Protein AF-A0AAN0IVT9-F1 (afdb_monomer)

Secondary structure (DSSP, 8-state):
-EETTEE--THHHHHHHHHHHHS-SS-S-TT--HHHHS--TTGGG-HHHHHHHTSHHHHHHHHHH---HHHHHHHHH--

InterPro domains:
  IPR048366 Transposable element P transposase-like, GTP-binding insertion domain [PF21788] (3-66)

pLDDT: mean 79.33, std 17.07, range [33.72, 94.31]

Foldseek 3Di:
DDDPNHDDDCVLVVVLVVVQVPDPDDGLQPPSDPCLVVPDPVSVVPVVSVVSCVDPSVVVSSCVVVVDPPVVVVVVVPD

Organism: Amphimedon queenslandica (NCBI:txid400682)

Radius of gyration: 14.42 Å; Cα contacts (8 Å, |Δi|>4): 43; chains: 1; bounding b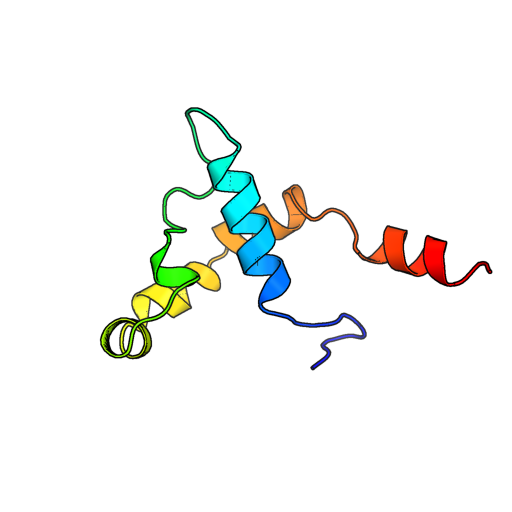ox: 35×31×37 Å

Solvent-accessible surface area (backbone atoms only — not comparable to full-atom values): 5025 Å² total; per-residue (Å²): 105,67,56,97,91,38,80,60,61,73,60,61,59,48,54,53,49,53,51,48,67,69,43,82,78,86,47,94,57,82,83,72,49,69,59,69,75,59,62,46,84,70,49,70,72,38,61,67,53,58,52,54,64,72,28,70,67,44,53,52,48,45,56,72,76,54,72,54,72,62,61,59,54,55,66,66,68,75,116

Sequence (79 aa):
MEFNGMPISWRFVKDLYQMTLKSEGLTSLPKLTYEHINLTGFSKMRVDLAAQVLSSTVSIGMKTFLPDEKQHKEEFTER

Mean predicted aligned error: 8.07 Å

Structure (mmCIF, N/CA/C/O backbone):
data_AF-A0AAN0IVT9-F1
#
_entry.id   AF-A0AAN0IVT9-F1
#
loop_
_atom_site.group_PDB
_atom_site.id
_atom_site.type_symbol
_atom_site.label_atom_id
_atom_site.label_alt_id
_atom_site.label_comp_id
_atom_site.label_asym_id
_atom_site.label_entity_id
_atom_site.label_seq_id
_atom_site.pdbx_PDB_ins_code
_atom_site.Cartn_x
_atom_site.Cartn_y
_atom_site.Cartn_z
_atom_site.occupancy
_atom_site.B_iso_or_equiv
_atom_site.auth_seq_id
_atom_site.auth_comp_id
_atom_site.auth_asym_id
_atom_site.auth_atom_id
_atom_site.pdbx_PDB_model_num
ATOM 1 N N . MET A 1 1 ? -17.160 11.316 -1.589 1.00 64.25 1 MET A N 1
ATOM 2 C CA . MET A 1 1 ? -17.762 9.982 -1.796 1.00 64.25 1 MET A CA 1
ATOM 3 C C . MET A 1 1 ? -17.883 9.335 -0.439 1.00 64.25 1 MET A C 1
ATOM 5 O O . MET A 1 1 ? -16.943 9.421 0.342 1.00 64.25 1 MET A O 1
ATOM 9 N N . GLU A 1 2 ? -19.035 8.748 -0.155 1.00 82.44 2 GLU A N 1
ATOM 10 C CA . GLU A 1 2 ? -19.352 8.158 1.142 1.00 82.44 2 GLU A CA 1
ATOM 11 C C . GLU A 1 2 ? -19.952 6.775 0.914 1.00 82.44 2 GLU A C 1
ATOM 13 O O . GLU A 1 2 ? -20.629 6.544 -0.088 1.00 82.44 2 GLU A O 1
ATOM 18 N N . PHE A 1 3 ? -19.683 5.856 1.829 1.00 82.19 3 PHE A N 1
ATOM 19 C CA . PHE A 1 3 ? -20.246 4.514 1.827 1.00 82.19 3 PHE A CA 1
ATOM 20 C C . PHE A 1 3 ? -20.672 4.174 3.243 1.00 82.19 3 PHE A C 1
ATOM 22 O O . PHE A 1 3 ? -19.875 4.268 4.175 1.00 82.19 3 PHE A O 1
ATOM 29 N N . ASN A 1 4 ? -21.946 3.821 3.412 1.00 84.25 4 ASN A N 1
ATOM 30 C CA . ASN A 1 4 ? -22.558 3.558 4.716 1.00 84.25 4 ASN A CA 1
ATOM 31 C C . ASN A 1 4 ? -22.324 4.690 5.741 1.00 84.25 4 ASN A C 1
ATOM 33 O O . ASN A 1 4 ? -22.034 4.427 6.905 1.00 84.25 4 ASN A O 1
ATOM 37 N N . GLY A 1 5 ? -22.394 5.953 5.297 1.00 82.75 5 GLY A N 1
ATOM 38 C CA . GLY A 1 5 ? -22.174 7.134 6.146 1.00 82.75 5 GLY A CA 1
ATOM 39 C C . GLY A 1 5 ? -20.711 7.396 6.532 1.00 82.75 5 GLY A C 1
ATOM 40 O O . GLY A 1 5 ? -20.425 8.335 7.275 1.00 82.75 5 GLY A O 1
ATOM 41 N N . MET A 1 6 ? -19.767 6.594 6.030 1.00 79.06 6 MET A N 1
ATOM 42 C CA . MET A 1 6 ? -18.334 6.794 6.235 1.00 79.06 6 MET A CA 1
ATOM 43 C C . MET A 1 6 ? -17.694 7.404 4.984 1.00 79.06 6 MET A C 1
ATOM 45 O O . MET A 1 6 ? -18.007 6.980 3.865 1.00 79.06 6 MET A O 1
ATOM 49 N N . PRO A 1 7 ? -16.793 8.389 5.133 1.00 82.69 7 PRO A N 1
ATOM 50 C CA . PRO A 1 7 ? -16.093 8.967 4.000 1.00 82.69 7 PRO A CA 1
ATOM 51 C C . PRO A 1 7 ? -15.170 7.914 3.384 1.00 82.69 7 PRO A C 1
ATOM 53 O O . PRO A 1 7 ? -14.476 7.189 4.088 1.00 82.69 7 PRO A O 1
ATOM 56 N N . ILE A 1 8 ? -15.136 7.844 2.054 1.00 83.25 8 ILE A N 1
ATOM 57 C CA . ILE A 1 8 ? -14.116 7.080 1.334 1.00 83.25 8 ILE A CA 1
ATOM 58 C C . ILE A 1 8 ? -13.128 8.074 0.743 1.00 83.25 8 ILE A C 1
ATOM 60 O O . ILE A 1 8 ? -13.502 8.968 -0.021 1.00 83.25 8 ILE A O 1
ATOM 64 N N . SER A 1 9 ? -11.852 7.903 1.076 1.00 87.25 9 SER A N 1
ATOM 65 C CA . SER A 1 9 ? -10.778 8.750 0.574 1.00 87.25 9 SER A CA 1
ATOM 66 C C . SER A 1 9 ? -9.483 7.969 0.395 1.00 87.25 9 SER A C 1
ATOM 68 O O . SER A 1 9 ? -9.159 7.080 1.176 1.00 87.25 9 SER A O 1
ATOM 70 N N . TRP A 1 10 ? -8.683 8.361 -0.599 1.00 87.88 10 TRP A N 1
ATOM 71 C CA . TRP A 1 10 ? -7.331 7.822 -0.781 1.00 87.88 10 TRP A CA 1
ATOM 72 C C . TRP A 1 10 ? -6.365 8.222 0.347 1.00 87.88 10 TRP A C 1
ATOM 74 O O . TRP A 1 10 ? -5.265 7.683 0.451 1.00 87.88 10 TRP A O 1
ATOM 84 N N . ARG A 1 11 ? -6.776 9.166 1.205 1.00 87.56 11 ARG A N 1
ATOM 85 C CA . ARG A 1 11 ? -6.035 9.563 2.410 1.00 87.56 11 ARG A CA 1
ATOM 86 C C . ARG A 1 11 ? -5.768 8.366 3.324 1.00 87.56 11 ARG A C 1
ATOM 88 O O . ARG A 1 11 ? -4.619 8.146 3.668 1.00 87.56 11 ARG A O 1
ATOM 95 N N . PHE A 1 12 ? -6.759 7.501 3.543 1.00 86.12 12 PHE A N 1
ATOM 96 C CA . PHE A 1 12 ? -6.603 6.312 4.390 1.00 86.12 12 PHE A CA 1
ATOM 97 C C . PHE A 1 12 ? -5.482 5.379 3.930 1.00 86.12 12 PHE A C 1
ATOM 99 O O . PHE A 1 12 ? -4.700 4.886 4.737 1.00 86.12 12 PHE A O 1
ATOM 106 N N . VAL A 1 13 ? -5.366 5.170 2.617 1.00 89.00 13 VAL A N 1
ATOM 107 C CA . VAL A 1 13 ? -4.313 4.324 2.038 1.00 89.00 13 VAL A CA 1
ATOM 108 C C . VAL A 1 13 ? -2.942 4.995 2.177 1.00 89.00 13 VAL A C 1
ATOM 110 O O . VAL A 1 13 ? -1.951 4.325 2.464 1.00 89.00 13 VAL A O 1
ATOM 113 N N . LYS A 1 14 ? -2.876 6.324 2.018 1.00 89.88 14 LYS A N 1
ATOM 114 C CA . LYS A 1 14 ? -1.648 7.105 2.243 1.00 89.88 14 LYS A CA 1
ATOM 115 C C . LYS A 1 14 ? -1.188 7.047 3.694 1.00 89.88 14 LYS A C 1
A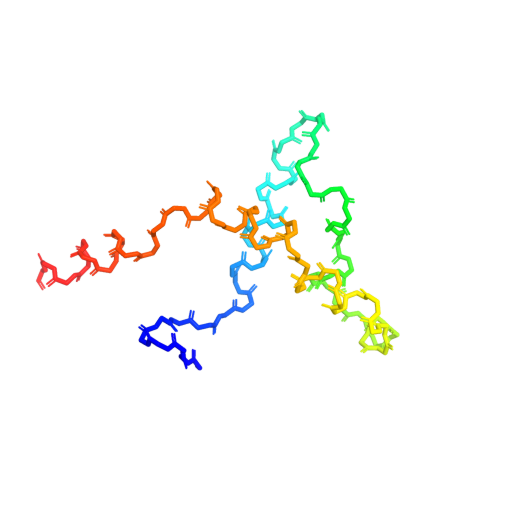TOM 117 O O . LYS A 1 14 ? 0.002 6.852 3.927 1.00 89.88 14 LYS A O 1
ATOM 122 N N . ASP A 1 15 ? -2.107 7.196 4.637 1.00 88.50 15 ASP A N 1
ATOM 123 C CA . ASP A 1 15 ? -1.803 7.196 6.068 1.00 88.50 15 ASP A CA 1
ATOM 124 C C . ASP A 1 15 ? -1.305 5.814 6.504 1.00 88.50 15 ASP A C 1
ATOM 126 O O . ASP A 1 15 ? -0.274 5.701 7.168 1.00 88.50 15 ASP A O 1
ATOM 130 N N . LEU A 1 16 ? -1.954 4.753 6.011 1.00 88.19 16 LEU A N 1
ATOM 131 C CA . LEU A 1 16 ? -1.508 3.377 6.209 1.00 88.19 16 LEU A CA 1
ATOM 132 C C . LEU A 1 16 ? -0.089 3.146 5.660 1.00 88.19 16 LEU A C 1
ATOM 134 O O . LEU A 1 16 ? 0.748 2.560 6.344 1.00 88.19 16 LEU A O 1
ATOM 138 N N . TYR A 1 17 ? 0.205 3.644 4.454 1.00 89.12 17 TYR A N 1
ATOM 139 C CA . TYR A 1 17 ? 1.540 3.545 3.859 1.00 89.12 17 TYR A CA 1
ATOM 140 C C . TYR A 1 17 ? 2.604 4.297 4.678 1.00 89.12 17 TYR A C 1
ATOM 142 O O . TYR A 1 17 ? 3.694 3.780 4.925 1.00 89.12 17 TYR A O 1
ATOM 150 N N . GLN A 1 18 ? 2.297 5.504 5.155 1.00 88.00 18 GLN A N 1
ATOM 151 C CA . GLN A 1 18 ? 3.218 6.253 6.013 1.00 88.00 18 GLN A CA 1
ATOM 152 C C . GLN A 1 18 ? 3.481 5.532 7.337 1.00 88.00 18 GLN A C 1
ATOM 154 O O . GLN A 1 18 ? 4.618 5.516 7.805 1.00 88.00 18 GLN A O 1
ATOM 159 N N . MET A 1 19 ? 2.464 4.898 7.922 1.00 84.44 19 MET A N 1
ATOM 160 C CA . MET A 1 19 ? 2.616 4.086 9.131 1.00 84.44 19 MET A CA 1
ATOM 161 C C . MET A 1 19 ? 3.591 2.925 8.897 1.00 84.44 19 MET A C 1
ATOM 163 O O . MET A 1 19 ? 4.493 2.702 9.702 1.00 84.44 19 MET A O 1
ATOM 167 N N . THR A 1 20 ? 3.472 2.236 7.757 1.00 83.88 20 THR A N 1
ATOM 168 C CA . THR A 1 20 ? 4.389 1.144 7.391 1.00 83.88 20 THR A CA 1
ATOM 169 C C . THR A 1 20 ? 5.819 1.591 7.110 1.00 83.88 20 THR A C 1
ATOM 171 O O . THR A 1 20 ? 6.727 0.775 7.221 1.00 83.88 20 THR A O 1
ATOM 174 N N . LEU A 1 21 ? 6.043 2.865 6.774 1.00 84.75 21 LEU A N 1
ATOM 175 C CA . LEU A 1 21 ? 7.392 3.429 6.659 1.00 84.75 21 LEU A CA 1
ATOM 176 C C . LEU A 1 21 ? 8.004 3.766 8.023 1.00 84.75 21 LEU A C 1
ATOM 178 O O . LEU A 1 21 ? 9.219 3.717 8.169 1.00 84.75 21 LEU A O 1
ATOM 182 N N . LYS A 1 22 ? 7.173 4.114 9.013 1.00 82.38 22 LYS A N 1
ATOM 183 C CA . LYS A 1 22 ? 7.620 4.402 10.384 1.00 82.38 22 LYS A CA 1
ATOM 184 C C . LYS A 1 22 ? 7.968 3.139 11.172 1.00 82.38 22 LYS A C 1
ATOM 186 O O . LYS A 1 22 ? 8.696 3.229 12.154 1.00 82.38 22 LYS A O 1
ATOM 191 N N . SER A 1 23 ? 7.444 1.977 10.781 1.00 75.00 23 SER A N 1
ATOM 19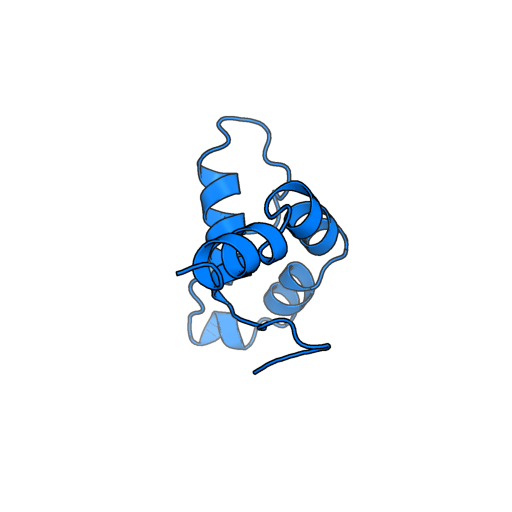2 C CA . SER A 1 23 ? 7.846 0.707 11.386 1.00 75.00 23 SER A CA 1
ATOM 193 C C . SER A 1 23 ? 9.243 0.320 10.895 1.00 75.00 23 SER A C 1
ATOM 195 O O . SER A 1 23 ? 9.391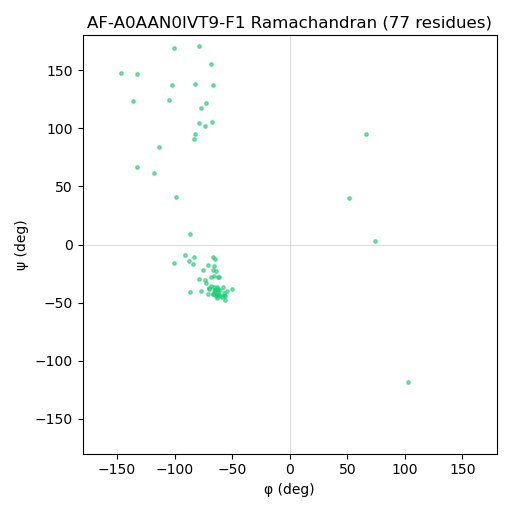 -0.166 9.774 1.00 75.00 23 SER A O 1
ATOM 197 N N . GLU A 1 24 ? 10.265 0.530 11.722 1.00 67.06 24 GLU A N 1
ATOM 198 C CA . GLU A 1 24 ? 11.619 0.049 11.438 1.00 67.06 24 GLU A CA 1
ATOM 199 C C . GLU A 1 24 ? 11.678 -1.481 11.612 1.00 67.06 24 GLU A C 1
ATOM 201 O O . GLU A 1 24 ? 11.352 -2.017 12.672 1.00 67.06 24 GLU A O 1
ATOM 206 N N . GLY A 1 25 ? 12.067 -2.204 10.553 1.00 74.44 25 GLY A N 1
ATOM 207 C CA . GLY A 1 25 ? 12.194 -3.667 10.556 1.00 74.44 25 GLY A CA 1
ATOM 208 C C . GLY A 1 25 ? 11.041 -4.402 9.860 1.00 74.44 25 GLY A C 1
ATOM 209 O O . GLY A 1 25 ? 10.862 -4.286 8.647 1.00 74.44 25 GLY A O 1
ATOM 210 N N . LEU A 1 26 ? 10.300 -5.234 10.603 1.00 75.56 26 LEU A N 1
ATOM 211 C CA . LEU A 1 26 ? 9.251 -6.101 10.053 1.00 75.56 26 LEU A CA 1
ATOM 212 C C . LEU A 1 26 ? 7.965 -5.302 9.788 1.00 75.56 26 LEU A C 1
ATOM 214 O O . LEU A 1 26 ? 7.215 -4.985 10.709 1.00 75.56 26 LEU A O 1
ATOM 218 N N . THR A 1 27 ? 7.687 -5.003 8.519 1.00 74.69 27 THR A N 1
ATOM 219 C CA . THR A 1 27 ? 6.448 -4.315 8.131 1.00 74.69 27 THR A CA 1
ATOM 220 C C . THR A 1 27 ? 5.272 -5.287 8.017 1.00 74.69 27 THR A C 1
ATOM 222 O O . THR A 1 27 ? 5.393 -6.382 7.467 1.00 74.69 27 THR A O 1
ATOM 225 N N . SER A 1 28 ? 4.100 -4.875 8.506 1.00 76.25 28 SER A N 1
ATOM 226 C CA . SER A 1 28 ? 2.865 -5.671 8.407 1.00 76.25 28 SER A CA 1
ATOM 227 C C . SER A 1 28 ? 2.311 -5.748 6.977 1.00 76.25 28 SER A C 1
ATOM 229 O O . SER A 1 28 ? 1.488 -6.613 6.681 1.00 76.25 28 SER A O 1
ATOM 231 N N . LEU A 1 29 ? 2.742 -4.851 6.080 1.00 85.94 29 LEU A N 1
ATOM 232 C CA . LEU A 1 29 ? 2.224 -4.734 4.712 1.00 85.94 29 LEU A CA 1
ATOM 233 C C . LEU A 1 29 ? 3.369 -4.640 3.687 1.00 85.94 29 LEU A C 1
ATOM 235 O O . LEU A 1 29 ? 3.508 -3.625 3.009 1.00 85.94 29 LEU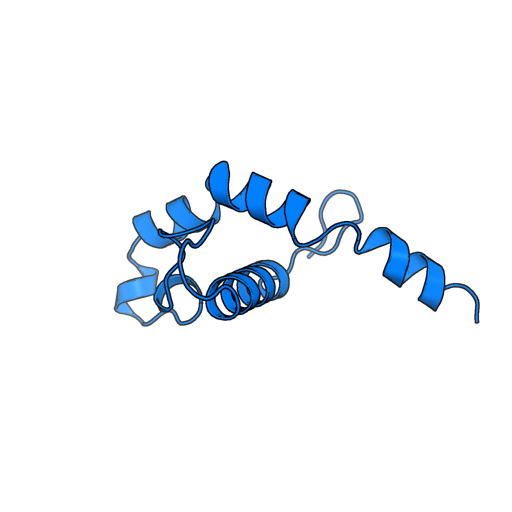 A O 1
ATOM 239 N N . PRO A 1 30 ? 4.175 -5.703 3.504 1.00 84.00 30 PRO A N 1
ATOM 240 C CA . PRO A 1 30 ? 5.375 -5.655 2.658 1.00 84.00 30 PRO A CA 1
ATOM 241 C C . PRO A 1 30 ? 5.078 -5.438 1.169 1.00 84.00 30 PRO A C 1
ATOM 243 O O . PRO A 1 30 ? 5.958 -5.046 0.410 1.00 84.00 30 PRO A O 1
ATOM 246 N N . LYS A 1 31 ? 3.839 -5.699 0.736 1.00 86.88 31 LYS A N 1
ATOM 247 C CA . LYS A 1 31 ? 3.402 -5.502 -0.652 1.00 86.88 31 LYS A CA 1
ATOM 248 C C . LYS A 1 31 ? 2.967 -4.065 -0.943 1.00 86.88 31 LYS A C 1
ATOM 250 O O . LYS A 1 31 ? 2.888 -3.693 -2.106 1.00 86.88 31 LYS A O 1
ATOM 255 N N . LEU A 1 32 ? 2.700 -3.250 0.081 1.00 89.12 32 LEU A N 1
ATOM 256 C CA . LEU A 1 32 ? 2.280 -1.866 -0.111 1.00 89.12 32 LEU A CA 1
ATOM 257 C C . LEU A 1 32 ? 3.509 -0.977 -0.337 1.00 89.12 32 LEU A C 1
ATOM 259 O O . LEU A 1 32 ? 4.167 -0.528 0.594 1.00 89.12 32 LEU A O 1
ATOM 263 N N . THR A 1 33 ? 3.828 -0.750 -1.605 1.00 89.25 33 THR A N 1
ATOM 264 C CA . THR A 1 33 ? 4.977 0.055 -2.047 1.00 89.25 33 THR A CA 1
ATOM 265 C C . THR A 1 33 ? 4.588 1.477 -2.461 1.00 89.25 33 THR A C 1
ATOM 267 O O . THR A 1 33 ? 3.416 1.783 -2.684 1.00 89.25 33 THR A O 1
ATOM 270 N N . TYR A 1 34 ? 5.594 2.333 -2.658 1.00 90.56 34 TYR A N 1
ATOM 271 C CA . TYR A 1 34 ? 5.447 3.712 -3.137 1.00 90.56 34 TYR A CA 1
ATOM 272 C C . TYR A 1 34 ? 4.580 3.855 -4.399 1.00 90.56 34 TYR A C 1
ATOM 274 O O . TYR A 1 34 ? 3.800 4.803 -4.497 1.00 90.56 34 TYR A O 1
ATOM 282 N N . GLU A 1 35 ? 4.678 2.914 -5.345 1.00 91.75 35 GLU A N 1
ATOM 283 C CA . GLU A 1 35 ? 3.928 2.959 -6.609 1.00 91.75 35 GLU A CA 1
ATOM 284 C C . GLU A 1 35 ? 2.414 2.871 -6.416 1.00 91.75 35 GLU A C 1
ATOM 286 O O . GLU A 1 35 ? 1.663 3.347 -7.264 1.00 91.75 35 GLU A O 1
ATOM 291 N N . HIS A 1 36 ? 1.956 2.314 -5.294 1.00 91.62 36 HIS A N 1
ATOM 292 C CA . HIS A 1 36 ? 0.538 2.306 -4.954 1.00 91.62 36 HIS A CA 1
ATOM 293 C C . HIS A 1 36 ? 0.042 3.718 -4.641 1.00 91.62 36 HIS A C 1
ATOM 295 O O . HIS A 1 36 ? -1.077 4.069 -4.989 1.00 91.62 36 HIS A O 1
ATOM 301 N N . ILE A 1 37 ? 0.874 4.556 -4.020 1.00 92.69 37 ILE A N 1
ATOM 302 C CA . ILE A 1 37 ? 0.502 5.925 -3.652 1.00 92.69 37 ILE A CA 1
ATOM 303 C C . ILE A 1 37 ? 0.752 6.906 -4.797 1.00 92.69 37 ILE A C 1
ATOM 305 O O . ILE A 1 37 ? -0.070 7.793 -5.039 1.00 92.69 37 ILE A O 1
ATOM 309 N N . ASN A 1 38 ? 1.877 6.749 -5.491 1.00 91.50 38 ASN A N 1
ATOM 310 C CA . ASN A 1 38 ? 2.340 7.655 -6.533 1.00 91.50 38 ASN A CA 1
ATOM 311 C C . ASN A 1 38 ? 2.307 6.944 -7.883 1.00 91.50 38 ASN A C 1
ATOM 313 O O . ASN A 1 38 ? 3.298 6.399 -8.366 1.00 91.50 38 ASN A O 1
ATOM 317 N N . LEU A 1 39 ? 1.118 6.954 -8.480 1.00 90.62 39 LEU A N 1
ATOM 318 C CA . LEU A 1 39 ? 0.850 6.292 -9.747 1.00 90.62 39 LEU A CA 1
ATOM 319 C C . LEU A 1 39 ? 1.413 7.102 -10.921 1.00 90.62 39 LEU A C 1
ATOM 321 O O . LEU A 1 39 ? 0.953 8.210 -11.208 1.00 90.62 39 LEU A O 1
ATOM 325 N N . THR A 1 40 ? 2.357 6.513 -11.653 1.00 92.69 40 THR A N 1
ATOM 326 C CA . THR A 1 40 ? 2.783 7.010 -12.971 1.00 92.69 40 THR A CA 1
ATOM 327 C C . THR A 1 40 ? 1.780 6.611 -14.062 1.00 92.69 40 THR A C 1
ATOM 329 O O . THR A 1 40 ? 0.875 5.808 -13.824 1.00 92.69 40 THR A O 1
ATOM 332 N N . GLY A 1 41 ? 1.932 7.139 -15.284 1.00 91.88 41 GLY A N 1
ATOM 333 C CA . GLY A 1 41 ? 1.089 6.745 -16.423 1.00 91.88 41 GLY A CA 1
ATOM 334 C C . GLY A 1 41 ? 1.088 5.231 -16.675 1.00 91.88 41 GLY A C 1
ATOM 335 O O . GLY A 1 41 ? 0.029 4.648 -16.883 1.00 91.88 41 GLY A O 1
ATOM 336 N N . PHE A 1 42 ? 2.251 4.588 -16.547 1.00 89.75 42 PHE A N 1
ATOM 337 C CA . PHE A 1 42 ? 2.385 3.135 -16.651 1.00 89.75 42 PHE A CA 1
ATOM 338 C C . PHE A 1 42 ? 1.774 2.413 -15.441 1.00 89.75 42 PHE A C 1
ATOM 340 O O . PHE A 1 42 ? 1.032 1.445 -15.599 1.00 89.75 42 PHE A O 1
ATOM 347 N N . SER A 1 43 ? 2.004 2.924 -14.226 1.00 90.06 43 SER A N 1
ATOM 348 C CA . SER A 1 43 ? 1.455 2.344 -12.991 1.00 90.06 43 SER A CA 1
ATOM 349 C C . SER A 1 43 ? -0.080 2.354 -12.962 1.00 90.06 43 SER A C 1
ATOM 351 O O . SER A 1 43 ? -0.679 1.480 -12.351 1.00 90.06 43 SER A O 1
ATOM 353 N N . LYS A 1 44 ? -0.749 3.290 -13.647 1.00 89.38 44 LYS A N 1
ATOM 354 C CA . LYS A 1 44 ? -2.222 3.295 -13.756 1.00 89.38 44 LYS A CA 1
ATOM 355 C C . LYS A 1 44 ? -2.779 2.108 -14.544 1.00 89.38 44 LYS A C 1
ATOM 357 O O . LYS A 1 44 ? -3.913 1.710 -14.309 1.00 89.38 44 LYS A O 1
ATOM 362 N N . MET A 1 45 ? -2.000 1.551 -15.472 1.00 94.31 45 MET A N 1
ATOM 363 C CA . MET A 1 45 ? -2.400 0.389 -16.274 1.00 94.31 45 MET A CA 1
ATOM 364 C C . MET A 1 45 ? -2.154 -0.941 -15.546 1.00 94.31 45 MET A C 1
ATOM 366 O O . MET A 1 45 ? -2.609 -1.993 -15.992 1.00 94.31 45 MET A O 1
ATOM 370 N N . ARG A 1 46 ? -1.435 -0.901 -14.421 1.00 93.88 46 ARG A N 1
ATOM 371 C CA . ARG A 1 46 ? -1.073 -2.059 -13.604 1.00 93.88 46 ARG A CA 1
ATOM 372 C C . ARG A 1 46 ? -2.212 -2.438 -12.658 1.00 93.88 46 ARG A C 1
ATOM 374 O O . ARG A 1 46 ? -2.319 -1.937 -11.540 1.00 93.88 46 ARG A O 1
ATOM 381 N N . VAL A 1 47 ? -3.083 -3.331 -13.126 1.00 92.75 47 VAL A N 1
ATOM 382 C CA . VAL A 1 47 ? -4.247 -3.833 -12.366 1.00 92.75 47 VAL A CA 1
ATOM 383 C C . VAL A 1 47 ? -3.823 -4.571 -11.091 1.00 92.75 47 VAL A C 1
ATOM 385 O O . VAL A 1 47 ? -4.540 -4.556 -10.092 1.00 92.75 47 VAL A O 1
ATOM 388 N N . ASP A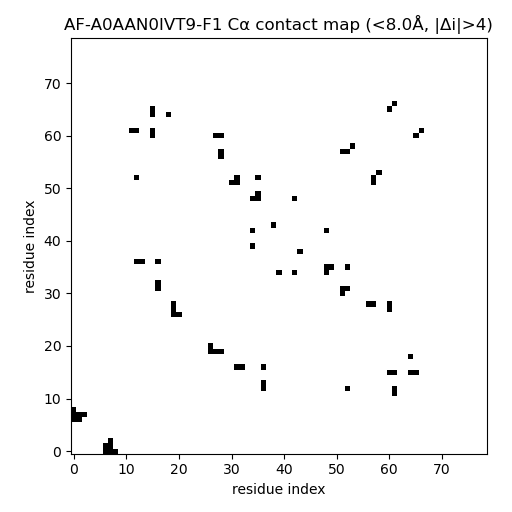 1 48 ? -2.635 -5.169 -11.091 1.00 93.88 48 ASP A N 1
ATOM 389 C CA . ASP A 1 48 ? -2.032 -5.814 -9.929 1.00 93.88 48 ASP A CA 1
ATOM 390 C C . ASP A 1 48 ? -1.812 -4.841 -8.761 1.00 93.88 48 ASP A C 1
ATOM 392 O O . ASP A 1 48 ? -2.100 -5.211 -7.623 1.00 93.88 48 ASP A O 1
ATOM 396 N N . LEU A 1 49 ? -1.395 -3.594 -9.020 1.00 92.00 49 LEU A N 1
ATOM 397 C CA . LEU A 1 49 ? -1.259 -2.570 -7.974 1.00 92.00 49 LEU A CA 1
ATOM 398 C C . LEU A 1 49 ? -2.622 -2.242 -7.344 1.00 92.00 49 LEU A C 1
ATOM 400 O O . LEU A 1 49 ? -2.759 -2.176 -6.122 1.00 92.00 49 LEU A O 1
ATOM 404 N N . ALA A 1 50 ?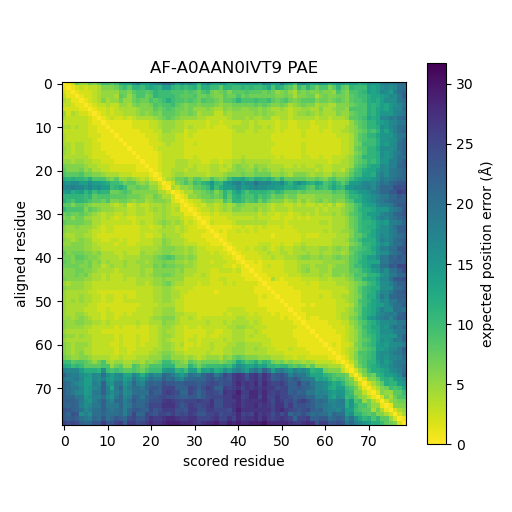 -3.665 -2.094 -8.162 1.00 91.25 50 ALA A N 1
ATOM 405 C CA . ALA A 1 50 ? -5.014 -1.835 -7.660 1.00 91.25 50 ALA A CA 1
ATOM 406 C C . ALA A 1 50 ? -5.556 -3.016 -6.832 1.00 91.25 50 ALA A C 1
ATOM 408 O O . ALA A 1 50 ? -6.118 -2.819 -5.752 1.00 91.25 50 ALA A O 1
ATOM 409 N N . ALA A 1 51 ? -5.341 -4.248 -7.302 1.00 93.88 51 ALA A N 1
ATOM 410 C CA . ALA A 1 51 ? -5.765 -5.457 -6.601 1.00 93.88 51 ALA A CA 1
ATOM 411 C C . ALA A 1 51 ? -5.073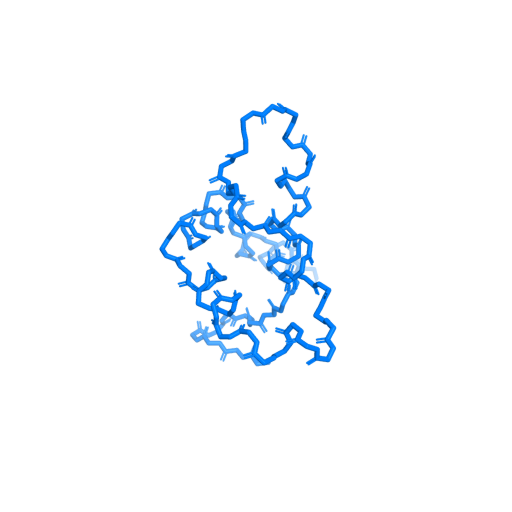 -5.611 -5.237 1.00 93.88 51 ALA A C 1
ATOM 413 O O . ALA A 1 51 ? -5.703 -6.022 -4.263 1.00 93.88 51 ALA A O 1
ATOM 414 N N . GLN A 1 52 ? -3.791 -5.249 -5.143 1.00 93.19 52 GLN A N 1
ATOM 415 C CA . GLN A 1 52 ? -3.040 -5.306 -3.888 1.00 93.19 52 GLN A CA 1
ATOM 416 C C . GLN A 1 52 ? -3.581 -4.330 -2.838 1.00 93.19 52 GLN A C 1
ATOM 418 O O . GLN A 1 52 ? -3.705 -4.713 -1.672 1.00 93.19 52 GLN A O 1
ATOM 423 N N . VAL A 1 53 ? -3.980 -3.116 -3.233 1.00 92.31 53 VAL A N 1
ATOM 424 C CA . VAL A 1 53 ? -4.596 -2.141 -2.312 1.00 92.31 53 VAL A CA 1
ATOM 425 C C . VAL A 1 53 ? -5.924 -2.648 -1.750 1.00 92.31 53 VAL A C 1
ATOM 427 O O . VAL A 1 53 ? -6.215 -2.434 -0.579 1.00 92.31 53 VAL A O 1
ATOM 430 N N . LEU A 1 54 ? -6.717 -3.361 -2.552 1.00 90.38 54 LEU A N 1
ATOM 431 C CA . LEU A 1 54 ? -8.013 -3.909 -2.131 1.00 90.38 54 LEU A CA 1
ATOM 432 C C . LEU A 1 54 ? -7.910 -5.286 -1.453 1.00 90.38 54 LEU A C 1
ATOM 434 O O . LEU A 1 54 ? -8.925 -5.938 -1.205 1.00 90.38 54 LEU A O 1
ATOM 438 N N . SER A 1 55 ? -6.697 -5.752 -1.155 1.00 92.69 55 SER A N 1
ATOM 439 C CA . SER A 1 55 ? -6.476 -7.066 -0.556 1.00 92.69 55 SER A CA 1
ATOM 440 C C . SER A 1 55 ? -6.978 -7.159 0.889 1.00 92.69 55 SER A C 1
ATOM 442 O O . SER A 1 55 ? -7.027 -6.181 1.642 1.00 92.69 55 SER A O 1
ATOM 444 N N . SER A 1 56 ? -7.286 -8.384 1.319 1.00 90.00 56 SER A N 1
ATOM 445 C CA . SER A 1 56 ? -7.703 -8.673 2.696 1.00 90.00 56 SER A CA 1
ATOM 446 C C . SER A 1 56 ? -6.660 -8.239 3.728 1.00 90.00 56 SER A C 1
ATOM 448 O O . SER A 1 56 ? -7.023 -7.716 4.778 1.00 90.00 56 SER A O 1
ATOM 450 N N . THR A 1 57 ? -5.369 -8.384 3.418 1.00 89.69 57 THR A N 1
ATOM 451 C CA . THR A 1 57 ? -4.267 -7.957 4.290 1.00 89.69 57 THR A CA 1
ATOM 452 C C . THR A 1 57 ? -4.263 -6.450 4.521 1.00 89.69 57 THR A C 1
ATOM 454 O O . THR A 1 57 ? -4.080 -6.014 5.654 1.00 89.69 57 THR A O 1
ATOM 457 N N . VAL A 1 58 ? -4.532 -5.651 3.481 1.00 89.31 58 VAL A N 1
ATOM 458 C CA . VAL A 1 58 ? -4.629 -4.189 3.608 1.00 89.31 58 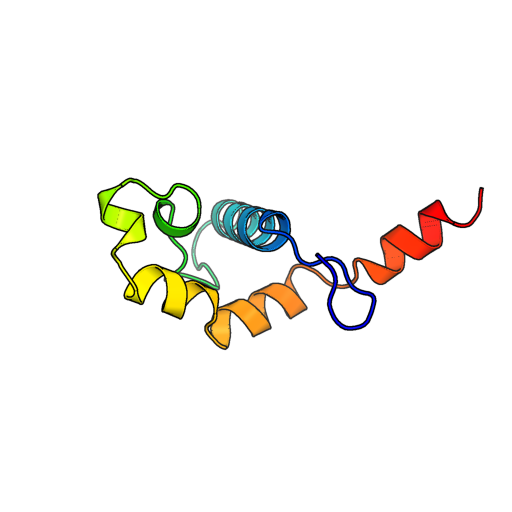VAL A CA 1
ATOM 459 C C . VAL A 1 58 ? -5.878 -3.804 4.393 1.00 89.31 58 VAL A C 1
ATOM 461 O O . VAL A 1 58 ? -5.797 -2.931 5.248 1.00 89.31 58 VAL A O 1
ATOM 464 N N . SER A 1 59 ? -7.003 -4.499 4.196 1.00 88.56 59 SER A N 1
ATOM 465 C CA . SER A 1 59 ? -8.216 -4.281 4.998 1.00 88.56 59 SER A CA 1
ATOM 466 C C . SER A 1 59 ? -7.991 -4.563 6.488 1.00 88.56 59 SER A C 1
ATOM 468 O O . SER A 1 59 ? -8.421 -3.778 7.332 1.00 88.56 59 SER A O 1
ATOM 470 N N . ILE A 1 60 ? -7.286 -5.649 6.824 1.00 87.88 60 ILE A N 1
ATOM 471 C CA . ILE A 1 60 ? -6.900 -5.959 8.208 1.00 87.88 60 ILE A CA 1
ATOM 472 C C . ILE A 1 60 ? -5.964 -4.873 8.746 1.00 87.88 60 ILE A C 1
ATOM 474 O O . ILE A 1 60 ? -6.209 -4.357 9.831 1.00 87.88 60 ILE A O 1
ATOM 478 N N . GLY A 1 61 ? -4.953 -4.466 7.971 1.00 87.00 61 GLY A N 1
ATOM 479 C CA . GLY A 1 61 ? -4.061 -3.365 8.336 1.00 87.00 61 GLY A CA 1
ATOM 480 C C . GLY A 1 61 ? -4.822 -2.067 8.616 1.00 87.00 61 GLY A C 1
ATOM 481 O O . GLY A 1 61 ? -4.637 -1.461 9.663 1.00 87.00 61 GLY A O 1
ATOM 482 N N . MET A 1 62 ? -5.747 -1.678 7.740 1.00 86.44 62 MET A N 1
ATOM 483 C CA . MET A 1 62 ? -6.603 -0.506 7.942 1.00 86.44 62 MET A CA 1
ATOM 484 C C . MET A 1 62 ? -7.407 -0.597 9.242 1.00 86.44 62 MET A C 1
ATOM 486 O O . MET A 1 62 ? -7.446 0.375 9.981 1.00 86.44 62 MET A O 1
ATOM 490 N N . LYS A 1 63 ? -7.990 -1.754 9.573 1.00 85.25 63 LYS A N 1
ATOM 491 C CA . LYS A 1 63 ? -8.726 -1.929 10.839 1.00 85.25 63 LYS A CA 1
ATOM 492 C C . LYS A 1 63 ? -7.828 -1.833 12.073 1.00 85.25 63 LYS A C 1
ATOM 494 O O . LYS A 1 63 ? -8.261 -1.311 13.092 1.00 85.25 63 LYS A O 1
ATOM 499 N N . THR A 1 64 ? -6.602 -2.342 11.988 1.00 83.44 64 THR A N 1
ATOM 500 C CA . THR A 1 64 ? -5.652 -2.346 13.109 1.00 83.44 64 THR A CA 1
ATOM 501 C C . THR A 1 64 ? -5.010 -0.978 13.335 1.00 83.44 64 THR A C 1
ATOM 503 O O . THR A 1 64 ? -4.805 -0.582 14.477 1.00 83.44 64 THR A O 1
ATOM 506 N N . PHE A 1 65 ? -4.670 -0.263 12.259 1.00 75.31 65 PHE A N 1
ATOM 507 C CA . PHE A 1 65 ? -3.889 0.978 12.320 1.00 75.31 65 PHE A CA 1
ATOM 508 C C . PHE A 1 65 ? -4.732 2.251 12.213 1.00 75.31 65 PHE A C 1
ATOM 510 O O . PHE A 1 65 ? -4.243 3.319 12.568 1.00 75.31 65 PHE A O 1
ATOM 517 N N . LEU A 1 66 ? -5.986 2.148 11.766 1.00 73.50 66 LEU A N 1
ATOM 518 C CA . LEU A 1 66 ? -6.967 3.234 11.798 1.00 73.50 66 LEU A CA 1
ATOM 519 C C . LEU A 1 66 ? -8.161 2.837 12.689 1.00 73.50 66 LEU A C 1
ATOM 521 O O . LEU A 1 66 ? -9.285 2.722 12.184 1.00 73.50 66 LEU A O 1
ATOM 525 N N . PRO A 1 67 ? -7.944 2.574 13.996 1.00 60.47 67 PRO A N 1
ATOM 526 C CA . PRO A 1 67 ? -9.046 2.391 14.923 1.00 60.47 67 PRO A CA 1
ATOM 527 C C . PRO A 1 67 ? -9.767 3.739 15.064 1.00 60.47 67 PRO A C 1
ATOM 529 O O . PRO A 1 67 ? -9.263 4.674 15.672 1.00 60.47 67 PRO A O 1
ATOM 532 N N . ASP A 1 68 ? -10.935 3.822 14.434 1.00 56.19 68 ASP A N 1
ATOM 533 C CA . ASP A 1 68 ? -11.949 4.865 14.577 1.00 56.19 68 ASP A CA 1
ATOM 534 C C . ASP A 1 68 ? -11.620 6.300 14.115 1.00 56.19 68 ASP A C 1
ATOM 536 O O . ASP A 1 68 ? -11.293 7.189 14.894 1.00 56.19 68 ASP A O 1
ATOM 540 N N . GLU A 1 69 ? -12.006 6.613 12.871 1.00 52.16 69 GLU A N 1
ATOM 541 C CA . GLU A 1 69 ? -12.518 7.963 12.560 1.00 52.16 69 GLU A CA 1
ATOM 542 C C . GLU A 1 69 ? -13.840 8.277 13.295 1.00 52.16 69 GLU A C 1
ATOM 544 O O . GLU A 1 69 ? -14.271 9.431 13.309 1.00 52.16 69 GLU A O 1
ATOM 549 N N . LYS A 1 70 ? -14.508 7.284 13.908 1.00 48.50 70 LYS A N 1
ATOM 550 C CA . LYS A 1 70 ? -15.714 7.534 14.711 1.00 48.50 70 LYS A CA 1
ATOM 551 C C . LYS A 1 70 ? -15.404 8.381 15.946 1.00 48.50 70 LYS A C 1
ATOM 553 O O . LYS A 1 70 ? -16.146 9.316 16.213 1.00 48.50 70 LYS A O 1
ATOM 558 N N . GLN A 1 71 ? -14.264 8.149 16.601 1.00 43.59 71 GLN A N 1
ATOM 559 C CA . GLN A 1 71 ? -13.853 8.922 17.777 1.00 43.59 71 GLN A CA 1
ATOM 560 C C . GLN A 1 71 ? -13.567 10.390 17.430 1.00 43.59 71 GLN A C 1
ATOM 562 O O . GLN A 1 71 ? -13.972 11.291 18.157 1.00 43.59 71 GLN A O 1
ATOM 567 N N . HIS A 1 72 ? -12.942 10.659 16.277 1.00 33.72 72 HIS A N 1
ATOM 568 C CA . HIS A 1 72 ? -12.601 12.034 15.896 1.00 33.72 72 HIS A CA 1
ATOM 569 C C . HIS A 1 72 ? -13.820 12.860 15.451 1.00 33.72 72 HIS A C 1
ATOM 571 O O . HIS A 1 72 ? -13.862 14.072 15.654 1.00 33.72 72 HIS A O 1
ATOM 577 N N . LYS A 1 73 ? -14.836 12.215 14.857 1.00 41.38 73 LYS A N 1
ATOM 578 C CA . LYS A 1 73 ? -16.101 12.880 14.502 1.00 41.38 73 LYS A CA 1
ATOM 579 C C . LYS A 1 73 ? -16.964 13.196 15.725 1.00 41.38 73 LYS A C 1
ATOM 581 O O . LYS A 1 73 ? -17.647 14.219 15.717 1.00 41.38 73 LYS A O 1
ATOM 586 N N . GLU A 1 74 ? -16.921 12.353 16.755 1.00 36.22 74 GLU A N 1
ATOM 587 C CA . GLU A 1 74 ? -17.600 12.600 18.033 1.00 36.22 74 GLU A CA 1
ATOM 588 C C . GLU A 1 74 ? -16.964 13.796 18.767 1.00 36.22 74 GLU A C 1
ATOM 590 O O . GLU A 1 74 ? -17.681 14.704 19.172 1.00 36.22 74 GLU A O 1
ATOM 595 N N . GLU A 1 75 ? -15.631 13.906 18.785 1.00 40.78 75 GLU A N 1
ATOM 596 C CA . GLU A 1 75 ? -14.922 15.026 19.432 1.00 40.78 75 GLU A CA 1
ATOM 597 C C . GLU A 1 75 ? -15.123 16.389 18.728 1.00 40.78 75 GLU A C 1
ATOM 599 O O . GLU A 1 75 ? -15.092 17.440 19.369 1.00 40.78 75 GLU A O 1
ATOM 604 N N . PHE A 1 76 ? -15.372 16.402 17.411 1.00 37.28 76 PHE A N 1
ATOM 605 C CA . PHE A 1 76 ? -15.624 17.637 16.648 1.00 37.28 76 PHE A CA 1
ATOM 606 C C . PHE A 1 76 ? -17.092 18.085 16.620 1.00 37.28 76 PHE A C 1
ATOM 608 O O . PHE A 1 76 ? -17.358 19.221 16.228 1.00 37.28 76 PHE A O 1
ATOM 615 N N . THR A 1 77 ? -18.036 17.224 17.014 1.00 41.06 77 THR A N 1
ATOM 616 C CA . THR A 1 77 ? -19.475 17.555 17.026 1.00 41.06 77 THR A CA 1
ATOM 617 C C . THR A 1 77 ? -19.928 18.143 18.375 1.00 41.06 77 THR A C 1
ATOM 619 O O . THR A 1 77 ? -21.024 18.685 18.470 1.00 41.06 77 THR A O 1
ATOM 622 N N . GLU A 1 78 ? -19.075 18.122 19.405 1.00 43.88 78 GLU A N 1
ATOM 623 C CA . GLU A 1 78 ? -19.360 18.667 20.745 1.00 43.88 78 GLU A CA 1
ATOM 624 C C . GLU A 1 78 ? -18.781 20.079 20.995 1.00 43.88 78 GLU A C 1
ATOM 626 O O . GLU A 1 78 ? -18.278 20.370 22.083 1.00 43.88 78 GLU A O 1
ATOM 631 N N . ARG A 1 79 ? -18.842 20.990 20.012 1.00 36.44 79 ARG A N 1
ATOM 632 C CA . ARG A 1 79 ? -18.532 22.418 20.229 1.00 36.44 79 ARG A CA 1
ATOM 633 C C . ARG A 1 79 ? -19.558 23.362 19.625 1.00 36.44 79 ARG A C 1
ATOM 635 O O . ARG A 1 79 ? -19.889 23.184 18.434 1.00 36.44 79 ARG A O 1
#